Protein AF-A0A428Q239-F1 (afdb_monomer_lite)

Secondary structure (DSSP, 8-state):
-HHHHHHHHHTTT---S----S-SS--TT------------HHHHHHHSS----TT---SS-------------B--HHHHHHHHHHHHHHHHHHHHHHHHHHHHHS-S-HHHHHHHHHHHHHHHHHTTPPPPSBHHHHHHHHHHHT--------

pLDDT: mean 78.86, std 16.29, range [27.5, 96.56]

Organism: NCBI:txid1325734

Structure (mmCIF, N/CA/C/O backbone):
data_AF-A0A428Q239-F1
#
_entry.id   AF-A0A428Q239-F1
#
loop_
_atom_site.group_PDB
_atom_site.id
_atom_site.type_symbol
_atom_site.label_atom_id
_atom_site.label_alt_id
_atom_site.label_comp_id
_atom_site.label_asym_id
_atom_site.label_entity_id
_atom_site.label_seq_id
_atom_site.pdbx_PDB_ins_code
_atom_site.Cartn_x
_atom_site.Cartn_y
_atom_site.Cartn_z
_atom_site.occupancy
_atom_site.B_iso_or_equiv
_atom_site.auth_seq_id
_atom_site.auth_comp_id
_atom_site.auth_asym_id
_atom_site.auth_atom_id
_atom_site.pdbx_PDB_model_num
ATOM 1 N N . MET A 1 1 ? 5.353 12.253 -17.888 1.00 64.94 1 MET A N 1
ATOM 2 C CA . MET A 1 1 ? 6.675 11.749 -17.449 1.00 64.94 1 MET A CA 1
ATOM 3 C C . MET A 1 1 ? 7.243 10.718 -18.422 1.00 64.94 1 MET A C 1
ATOM 5 O O . MET A 1 1 ? 8.334 10.946 -18.932 1.00 64.94 1 MET A O 1
ATOM 9 N N . ALA A 1 2 ? 6.503 9.649 -18.747 1.00 71.81 2 ALA A N 1
ATOM 10 C CA . ALA A 1 2 ? 6.911 8.636 -19.732 1.00 71.81 2 ALA A CA 1
ATOM 11 C C . ALA A 1 2 ? 7.397 9.228 -21.075 1.00 71.81 2 ALA A C 1
ATOM 13 O O . ALA A 1 2 ? 8.415 8.796 -21.608 1.00 71.81 2 ALA A O 1
ATOM 14 N N . THR A 1 3 ? 6.756 10.304 -21.545 1.00 79.50 3 THR A N 1
ATOM 15 C CA . THR A 1 3 ? 7.131 11.061 -22.755 1.00 79.50 3 THR A CA 1
ATOM 16 C C . THR A 1 3 ? 8.552 11.637 -22.745 1.00 79.50 3 THR A C 1
ATOM 18 O O . THR A 1 3 ? 9.110 11.866 -23.810 1.00 79.50 3 THR A O 1
ATOM 21 N N . LYS A 1 4 ? 9.158 11.858 -21.569 1.00 86.69 4 LYS A N 1
ATOM 22 C CA . LYS A 1 4 ? 10.555 12.313 -21.428 1.00 86.69 4 LYS A CA 1
ATOM 23 C C . LYS A 1 4 ? 11.532 11.166 -21.151 1.00 86.69 4 LYS A C 1
ATOM 25 O O . LYS A 1 4 ? 12.706 11.277 -21.484 1.00 86.69 4 LYS A O 1
ATOM 30 N N . VAL A 1 5 ? 11.065 10.087 -20.519 1.00 87.94 5 VAL A N 1
ATOM 31 C CA . VAL A 1 5 ? 11.904 8.944 -20.118 1.00 87.94 5 VAL A CA 1
ATOM 32 C C . VAL A 1 5 ? 12.199 8.027 -21.304 1.00 87.94 5 VAL A C 1
ATOM 34 O O . VAL A 1 5 ? 13.346 7.635 -21.487 1.00 87.94 5 VAL A O 1
ATOM 37 N N . VAL A 1 6 ? 11.197 7.728 -22.137 1.00 88.75 6 VAL A N 1
ATOM 38 C CA . VAL A 1 6 ? 11.354 6.814 -23.282 1.00 88.75 6 VAL A CA 1
ATOM 39 C C . VAL A 1 6 ? 12.418 7.298 -24.281 1.00 88.75 6 VAL A C 1
ATOM 41 O O . VAL A 1 6 ? 13.292 6.497 -24.607 1.00 88.75 6 VAL A O 1
ATOM 44 N N . PRO A 1 7 ? 12.455 8.580 -24.707 1.00 89.81 7 PRO A N 1
ATOM 45 C CA . PRO A 1 7 ? 13.517 9.063 -25.594 1.00 89.81 7 PRO A CA 1
ATOM 46 C C . PRO A 1 7 ? 14.922 8.913 -24.993 1.00 89.81 7 PRO A C 1
ATOM 48 O O . PRO A 1 7 ? 15.831 8.430 -25.662 1.00 89.81 7 PRO A O 1
ATOM 51 N N . LYS A 1 8 ? 15.085 9.230 -23.700 1.00 91.81 8 LYS A N 1
ATOM 52 C CA . LYS A 1 8 ? 16.365 9.090 -22.984 1.00 91.81 8 LYS A CA 1
ATOM 53 C C . LYS A 1 8 ? 16.827 7.638 -22.843 1.00 91.81 8 LYS A C 1
ATOM 55 O O . LYS A 1 8 ? 18.027 7.382 -22.777 1.00 91.81 8 LYS A O 1
ATOM 60 N N . LEU A 1 9 ? 15.897 6.686 -22.755 1.00 90.62 9 LEU A N 1
ATOM 61 C CA . LEU A 1 9 ? 16.226 5.259 -22.803 1.00 90.62 9 LEU A CA 1
ATOM 62 C C . LEU A 1 9 ? 16.661 4.848 -24.217 1.00 90.62 9 LEU A C 1
ATOM 64 O O . LEU A 1 9 ? 17.646 4.123 -24.352 1.00 90.62 9 LEU A O 1
ATOM 68 N N . GLY A 1 10 ? 16.001 5.377 -25.251 1.00 89.88 10 GLY A N 1
ATOM 69 C CA . GLY A 1 10 ? 16.357 5.147 -26.654 1.00 89.88 10 GLY A CA 1
ATOM 70 C C . GLY A 1 10 ? 17.773 5.618 -26.999 1.00 89.88 10 GLY A C 1
ATOM 71 O O . GLY A 1 10 ? 18.522 4.880 -27.632 1.00 89.88 10 GLY A O 1
ATOM 72 N N . GLU A 1 11 ? 18.193 6.781 -26.489 1.00 94.00 11 GLU A N 1
ATOM 73 C CA . GLU A 1 11 ? 19.583 7.273 -26.592 1.00 94.00 11 GLU A CA 1
ATOM 74 C C . GLU A 1 11 ? 20.610 6.295 -25.993 1.00 94.00 11 GLU A C 1
ATOM 76 O O . GLU A 1 11 ? 21.763 6.255 -26.416 1.00 94.00 11 GLU A O 1
ATOM 81 N N . ARG A 1 12 ? 20.193 5.473 -25.023 1.00 92.44 12 ARG A N 1
ATOM 82 C CA . ARG A 1 12 ? 21.015 4.431 -24.388 1.00 92.44 12 ARG A CA 1
ATOM 83 C C . ARG A 1 12 ? 20.851 3.055 -25.043 1.00 92.44 12 ARG A C 1
ATOM 85 O O . ARG A 1 12 ? 21.317 2.062 -24.491 1.00 92.44 12 ARG A O 1
ATOM 92 N N . GLY A 1 13 ? 20.169 2.976 -26.186 1.00 91.19 13 GLY A N 1
ATOM 93 C CA . GLY A 1 13 ? 19.902 1.729 -26.906 1.00 91.19 13 GLY A CA 1
ATOM 94 C C . GLY A 1 13 ? 18.805 0.858 -26.286 1.00 91.19 13 GLY A C 1
ATOM 95 O O . GLY A 1 13 ? 18.656 -0.301 -26.669 1.00 91.19 13 GLY A O 1
ATOM 96 N N . ILE A 1 14 ? 18.030 1.387 -25.335 1.00 89.38 14 ILE A N 1
ATOM 97 C CA . ILE A 1 14 ? 16.928 0.672 -24.686 1.00 89.38 14 ILE A CA 1
ATOM 98 C C . ILE A 1 14 ? 15.616 1.177 -25.280 1.00 89.38 14 ILE A C 1
ATOM 100 O O . ILE A 1 14 ? 15.185 2.288 -24.989 1.00 89.38 14 ILE A O 1
ATOM 104 N N . ASN A 1 15 ? 14.958 0.337 -26.078 1.00 87.44 15 ASN A N 1
ATOM 105 C CA . ASN A 1 15 ? 13.666 0.641 -26.694 1.00 87.44 15 ASN A CA 1
ATOM 106 C C . ASN A 1 15 ? 12.571 -0.226 -26.050 1.00 87.44 15 ASN A C 1
ATOM 108 O O . ASN A 1 15 ? 12.441 -1.400 -26.412 1.00 87.44 15 ASN A O 1
ATOM 112 N N . PRO A 1 16 ? 11.803 0.298 -25.074 1.00 89.12 16 PRO A N 1
ATOM 113 C CA . PRO A 1 16 ? 10.773 -0.477 -24.392 1.00 89.12 16 PRO A CA 1
ATOM 114 C C . PRO A 1 16 ? 9.677 -0.936 -25.361 1.00 89.12 16 PRO A C 1
ATOM 116 O O . PRO A 1 16 ? 9.131 -0.133 -26.113 1.00 89.12 16 PRO A O 1
ATOM 119 N N . ARG A 1 17 ? 9.315 -2.223 -25.305 1.00 88.00 17 ARG A N 1
ATOM 120 C CA . ARG A 1 17 ? 8.170 -2.785 -26.051 1.00 88.00 17 ARG A CA 1
ATOM 121 C C . ARG A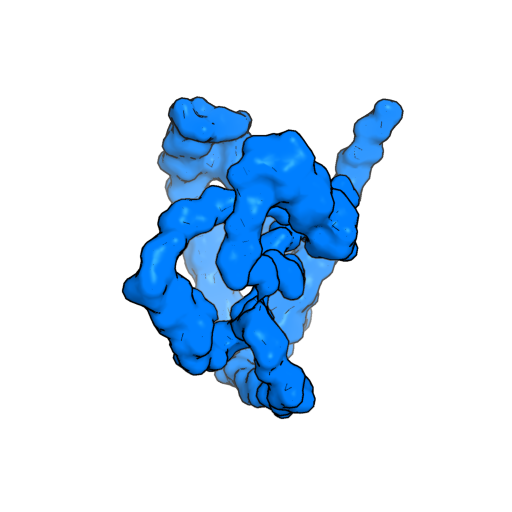 1 17 ? 6.819 -2.359 -25.470 1.00 88.00 17 ARG A C 1
ATOM 123 O O . ARG A 1 17 ? 5.856 -2.212 -26.214 1.00 88.00 17 ARG A O 1
ATOM 130 N N . ARG A 1 18 ? 6.748 -2.175 -24.149 1.00 87.19 18 ARG A N 1
ATOM 131 C CA . ARG A 1 18 ? 5.544 -1.791 -23.400 1.00 87.19 18 ARG A CA 1
ATOM 132 C C . ARG A 1 18 ? 5.938 -0.773 -22.334 1.00 87.19 18 ARG A C 1
ATOM 134 O O . ARG A 1 18 ? 7.020 -0.880 -21.757 1.00 87.19 18 ARG A O 1
ATOM 141 N N . VAL A 1 19 ? 5.085 0.219 -22.093 1.00 89.06 19 VAL A N 1
ATOM 142 C CA . VAL A 1 19 ? 5.324 1.275 -21.101 1.00 89.06 19 VAL A CA 1
ATOM 143 C C . VAL A 1 19 ? 4.117 1.360 -20.182 1.00 89.06 19 VAL A C 1
ATOM 145 O O . VAL A 1 19 ? 3.021 1.685 -20.630 1.00 89.06 19 VAL A O 1
ATOM 148 N N . TYR A 1 20 ? 4.348 1.099 -18.900 1.00 87.31 20 TYR A N 1
ATOM 149 C CA . TYR A 1 20 ? 3.370 1.261 -17.831 1.00 87.31 20 TYR A CA 1
ATOM 150 C C . TYR A 1 20 ? 3.684 2.566 -17.100 1.00 87.31 20 TYR A C 1
ATOM 152 O O . TYR A 1 20 ? 4.830 2.810 -16.720 1.00 87.31 20 TYR A O 1
ATOM 160 N N . SER A 1 21 ? 2.687 3.433 -16.937 1.00 87.00 21 SER A N 1
ATOM 161 C CA . SER A 1 21 ? 2.840 4.703 -16.226 1.00 87.00 21 SER A CA 1
ATOM 162 C C . SER A 1 21 ? 1.605 4.948 -15.376 1.00 87.00 21 SER A C 1
ATOM 164 O O . SER A 1 21 ? 0.493 5.008 -15.892 1.00 87.00 21 SER A O 1
ATOM 166 N N . GLY A 1 22 ? 1.818 5.131 -14.082 1.00 86.12 22 GLY A N 1
ATOM 167 C CA . GLY A 1 22 ? 0.753 5.293 -13.109 1.00 86.12 22 GLY A CA 1
ATOM 168 C C . GLY A 1 22 ? 1.317 5.348 -11.698 1.00 86.12 22 GLY A C 1
ATOM 169 O O . GLY A 1 22 ? 2.528 5.250 -11.489 1.00 86.12 22 GLY A O 1
ATOM 170 N N . THR A 1 23 ? 0.420 5.505 -10.737 1.00 85.56 23 THR A N 1
ATOM 171 C CA . THR A 1 23 ? 0.742 5.581 -9.313 1.00 85.56 23 THR A CA 1
ATOM 172 C C . THR A 1 23 ? 0.748 4.173 -8.716 1.00 85.56 23 THR A C 1
ATOM 174 O O . THR A 1 23 ? -0.161 3.796 -7.986 1.00 85.56 23 THR A O 1
ATOM 177 N N . PHE A 1 24 ? 1.747 3.365 -9.084 1.00 85.38 24 PHE A N 1
ATOM 178 C CA . PHE A 1 24 ? 1.828 1.957 -8.663 1.00 85.38 24 PHE A CA 1
ATOM 179 C C . PHE A 1 24 ? 2.374 1.782 -7.240 1.00 85.38 24 PHE A C 1
ATOM 181 O O . PHE A 1 24 ? 1.947 0.890 -6.518 1.00 85.38 24 PHE A O 1
ATOM 188 N N . MET A 1 25 ? 3.321 2.634 -6.840 1.00 83.44 25 MET A N 1
ATOM 189 C CA . MET A 1 25 ? 3.883 2.689 -5.490 1.00 83.44 25 MET A CA 1
ATOM 190 C C . MET A 1 25 ? 4.163 4.149 -5.137 1.00 83.44 25 MET A C 1
ATOM 192 O O . MET A 1 25 ? 4.820 4.851 -5.909 1.00 83.44 25 MET A O 1
ATOM 196 N N . THR A 1 26 ? 3.671 4.606 -3.987 1.00 80.88 26 THR A N 1
ATOM 197 C CA . THR A 1 26 ? 3.878 5.971 -3.482 1.00 80.88 26 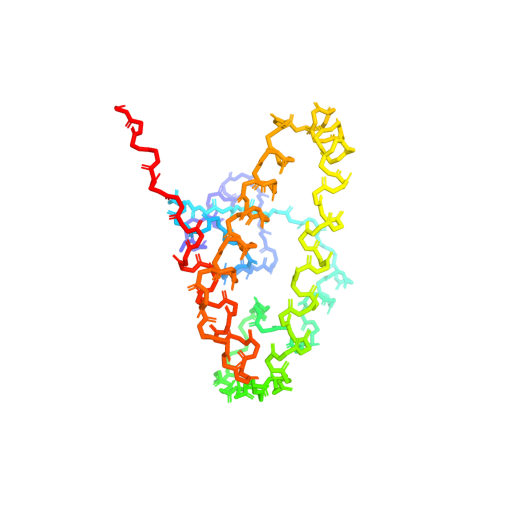THR A CA 1
ATOM 198 C C . THR A 1 26 ? 4.720 5.955 -2.215 1.00 80.88 26 THR A C 1
ATOM 200 O O . THR A 1 26 ? 4.759 4.964 -1.492 1.00 80.88 26 THR A O 1
ATOM 203 N N . SER A 1 27 ? 5.391 7.073 -1.941 1.00 74.38 27 SER A N 1
ATOM 204 C CA . SER A 1 27 ? 6.096 7.315 -0.679 1.00 74.38 27 SER A CA 1
ATOM 205 C C . SER A 1 27 ? 5.437 8.481 0.053 1.00 74.38 27 SER A C 1
ATOM 207 O O . SER A 1 27 ? 6.090 9.484 0.340 1.00 74.38 27 SER A O 1
ATOM 209 N N . LEU A 1 28 ? 4.127 8.356 0.292 1.00 72.75 28 LEU A N 1
ATOM 210 C CA . LEU A 1 28 ? 3.279 9.400 0.872 1.00 72.75 28 LEU A CA 1
ATOM 211 C C . LEU A 1 28 ? 3.420 10.729 0.094 1.00 72.75 28 LEU A C 1
ATOM 213 O O . LEU A 1 28 ? 2.961 10.792 -1.046 1.00 72.75 28 LEU A O 1
ATOM 217 N N . ASP A 1 29 ? 4.128 11.716 0.653 1.00 67.56 29 ASP A N 1
ATOM 218 C CA . ASP A 1 29 ? 4.336 13.057 0.082 1.00 67.56 29 ASP A CA 1
ATOM 219 C C . ASP A 1 29 ? 5.736 13.279 -0.526 1.00 67.56 29 ASP A C 1
ATOM 221 O O . ASP A 1 29 ? 6.102 14.402 -0.877 1.00 67.56 29 ASP A O 1
ATOM 225 N N . GLY A 1 30 ? 6.558 12.231 -0.651 1.00 67.19 30 GLY A N 1
ATOM 226 C CA . GLY A 1 30 ? 7.913 12.345 -1.195 1.00 67.19 30 GLY A CA 1
ATOM 227 C C . GLY A 1 30 ? 7.916 12.860 -2.647 1.00 67.19 30 GLY A C 1
ATOM 228 O O . GLY A 1 30 ? 7.389 12.171 -3.526 1.00 67.19 30 GLY A O 1
ATOM 229 N N . PRO A 1 31 ? 8.529 14.024 -2.955 1.00 74.44 31 PRO A N 1
ATOM 230 C CA . PRO A 1 31 ? 8.573 14.539 -4.317 1.00 74.44 31 PRO A CA 1
ATOM 231 C C . PRO A 1 31 ? 9.529 13.685 -5.153 1.00 74.44 31 PRO A C 1
ATOM 233 O O . PRO A 1 31 ? 10.750 13.793 -5.051 1.00 74.44 31 PRO A O 1
ATOM 236 N N . GLY A 1 32 ? 8.982 12.815 -5.996 1.00 84.06 32 GLY A N 1
ATOM 237 C CA . GLY A 1 32 ? 9.804 11.938 -6.814 1.00 84.06 32 GLY A CA 1
ATOM 238 C C . GLY A 1 32 ? 9.008 11.012 -7.714 1.00 84.06 32 GLY A C 1
ATOM 239 O O . GLY A 1 32 ? 7.781 11.026 -7.763 1.00 84.06 32 GLY A O 1
ATOM 240 N N . PHE A 1 33 ? 9.749 10.205 -8.459 1.00 88.19 33 PHE A N 1
ATOM 241 C CA . PHE A 1 33 ? 9.217 9.110 -9.251 1.00 88.19 33 PHE A CA 1
ATOM 242 C C . PHE A 1 33 ? 10.262 8.000 -9.328 1.00 88.19 33 PHE A C 1
ATOM 244 O O . PHE A 1 33 ? 11.463 8.261 -9.244 1.00 88.19 33 PHE A O 1
ATOM 251 N N . SER A 1 34 ? 9.816 6.770 -9.554 1.00 88.88 34 SER A N 1
ATOM 252 C CA . SER A 1 34 ? 10.688 5.636 -9.851 1.00 88.88 34 SER A CA 1
ATOM 253 C C . SER A 1 34 ? 10.581 5.245 -11.328 1.00 88.88 34 SER A C 1
ATOM 255 O O . SER A 1 34 ? 9.564 5.471 -11.988 1.00 88.88 34 SER A O 1
ATOM 257 N N . ILE A 1 35 ? 11.667 4.694 -11.875 1.00 90.50 35 ILE A N 1
ATOM 258 C CA . ILE A 1 35 ? 11.688 4.071 -13.202 1.00 90.50 35 ILE A CA 1
ATOM 259 C C . ILE A 1 35 ? 12.173 2.641 -13.011 1.00 90.50 35 ILE A C 1
ATOM 261 O O . ILE A 1 35 ? 13.315 2.425 -12.609 1.00 90.50 35 ILE A O 1
ATOM 265 N N . THR A 1 36 ? 11.329 1.677 -13.362 1.00 90.31 36 THR A N 1
ATOM 266 C CA . THR A 1 36 ? 11.673 0.253 -13.341 1.00 90.31 36 THR A CA 1
ATOM 267 C C . THR A 1 36 ? 11.775 -0.253 -14.774 1.00 90.31 36 THR A C 1
ATOM 269 O O . THR A 1 36 ? 10.856 -0.066 -15.569 1.00 90.31 36 THR A O 1
ATOM 272 N N . CYS A 1 37 ? 12.896 -0.888 -15.11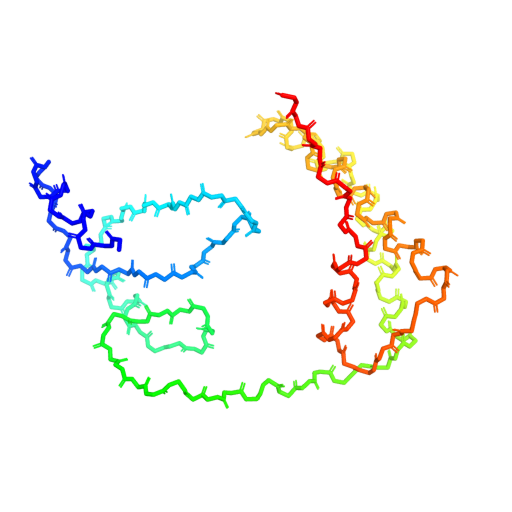6 1.00 91.00 37 CYS A N 1
ATOM 273 C CA . CYS A 1 37 ? 13.091 -1.535 -16.412 1.00 91.00 37 CYS A CA 1
ATOM 274 C C . CYS A 1 37 ? 13.065 -3.053 -16.225 1.00 91.00 37 CYS A C 1
ATOM 276 O O . CYS A 1 37 ? 13.919 -3.602 -15.533 1.00 91.00 37 CYS A O 1
ATOM 278 N N . LEU A 1 38 ? 12.110 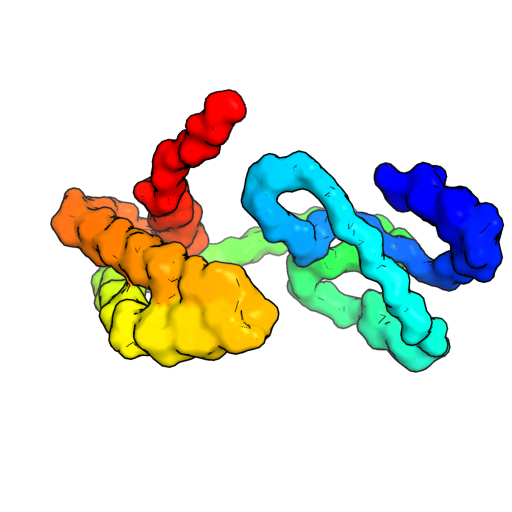-3.724 -16.867 1.00 92.62 38 LEU A N 1
ATOM 279 C CA . LEU A 1 38 ? 11.980 -5.179 -16.856 1.00 92.62 38 LEU A CA 1
ATOM 280 C C . LEU A 1 38 ? 12.352 -5.740 -18.231 1.00 92.62 38 LEU A C 1
ATOM 282 O O . LEU A 1 38 ? 11.848 -5.281 -19.257 1.00 92.62 38 LEU A O 1
ATOM 286 N N . ARG A 1 39 ? 13.215 -6.758 -18.254 1.00 92.81 39 ARG A N 1
ATOM 287 C CA . ARG A 1 39 ? 13.416 -7.580 -19.450 1.00 92.81 39 ARG A CA 1
ATOM 288 C C . ARG A 1 39 ? 12.245 -8.553 -19.540 1.00 92.81 39 ARG A C 1
ATOM 290 O O . ARG A 1 39 ? 12.173 -9.479 -18.744 1.00 92.81 39 ARG A O 1
ATOM 297 N N . ALA A 1 40 ? 11.346 -8.312 -20.483 1.00 88.81 40 ALA A N 1
ATOM 298 C CA . ALA A 1 40 ? 10.163 -9.132 -20.704 1.00 88.81 40 ALA A CA 1
ATOM 299 C C . ALA A 1 40 ? 10.232 -9.813 -22.074 1.00 88.81 40 ALA A C 1
ATOM 301 O O . ALA A 1 40 ? 10.618 -9.186 -23.065 1.00 88.81 40 ALA A O 1
ATOM 302 N N . ASP A 1 41 ? 9.849 -11.082 -22.121 1.00 92.56 41 ASP A N 1
ATOM 303 C CA . ASP A 1 41 ? 9.528 -11.802 -23.349 1.00 92.56 41 ASP A CA 1
ATOM 304 C C . ASP A 1 41 ? 8.011 -11.758 -23.613 1.00 92.56 41 ASP A C 1
ATOM 306 O O . ASP A 1 41 ? 7.260 -11.052 -22.936 1.00 92.56 41 ASP A O 1
ATOM 310 N N . ALA A 1 42 ? 7.553 -12.469 -24.644 1.00 90.62 42 ALA A N 1
ATOM 311 C CA . ALA A 1 42 ? 6.139 -12.494 -25.009 1.00 90.62 42 ALA A CA 1
ATOM 312 C C . ALA A 1 42 ? 5.250 -13.110 -23.914 1.00 90.62 42 ALA A C 1
ATOM 314 O O . ALA A 1 42 ? 4.111 -12.679 -23.750 1.00 90.62 42 ALA A O 1
ATOM 315 N N . GLU A 1 43 ? 5.771 -14.078 -23.158 1.00 94.06 43 GLU A N 1
ATOM 316 C CA . GLU A 1 43 ? 5.040 -14.736 -22.077 1.00 94.06 43 GLU A CA 1
ATOM 317 C C . GLU A 1 43 ? 4.840 -13.771 -20.903 1.00 94.06 43 GLU A C 1
ATOM 319 O O . GLU A 1 43 ? 3.705 -13.533 -20.489 1.00 94.06 43 GLU A O 1
ATOM 324 N N . ILE A 1 44 ? 5.905 -13.102 -20.450 1.00 93.19 44 ILE A N 1
ATOM 325 C CA . ILE A 1 44 ? 5.824 -12.081 -19.395 1.00 93.19 44 ILE A CA 1
ATOM 326 C C . ILE A 1 44 ? 4.884 -10.945 -19.807 1.00 93.19 44 ILE A C 1
ATOM 328 O O . ILE A 1 44 ? 4.073 -10.493 -19.000 1.00 93.19 44 ILE A O 1
ATOM 332 N N . LEU A 1 45 ? 4.959 -10.485 -21.061 1.00 89.81 45 LEU A N 1
ATOM 333 C CA . LEU A 1 45 ? 4.044 -9.457 -21.561 1.00 89.81 45 LEU A CA 1
ATOM 334 C C . LEU A 1 45 ? 2.585 -9.924 -21.511 1.00 89.81 45 LEU A C 1
ATOM 336 O O . LEU A 1 45 ? 1.733 -9.151 -21.085 1.00 89.81 45 LEU A O 1
ATOM 340 N N . SER A 1 46 ? 2.309 -11.184 -21.861 1.00 89.94 46 SER A N 1
ATOM 341 C CA . SER A 1 46 ? 0.950 -11.733 -21.798 1.00 89.94 46 SER A CA 1
ATOM 342 C C . SER A 1 46 ? 0.377 -11.737 -20.379 1.00 89.94 46 SER A C 1
ATOM 344 O O . SER A 1 46 ? -0.800 -11.436 -20.201 1.00 89.94 46 SER A O 1
ATOM 346 N N . PHE A 1 47 ? 1.208 -11.995 -19.364 1.00 91.25 47 PHE A N 1
ATOM 347 C CA . PHE A 1 47 ? 0.783 -11.924 -17.967 1.00 91.25 47 PHE A CA 1
ATOM 348 C C . PHE A 1 47 ? 0.560 -10.488 -17.492 1.00 91.25 47 PHE A C 1
ATOM 350 O O . PHE A 1 47 ? -0.371 -10.239 -16.732 1.00 91.25 47 PHE A O 1
ATOM 357 N N . LEU A 1 48 ? 1.382 -9.538 -17.941 1.00 89.81 48 LEU A N 1
ATOM 358 C CA . LEU A 1 48 ? 1.229 -8.128 -17.567 1.00 89.81 48 LEU A CA 1
ATOM 359 C C . LEU A 1 48 ? -0.005 -7.472 -18.214 1.00 89.81 48 LEU A C 1
ATOM 361 O O . LEU A 1 48 ? -0.624 -6.600 -17.602 1.00 89.81 48 LEU A O 1
ATOM 365 N N . ASP A 1 49 ? -0.356 -7.897 -19.430 1.00 86.38 49 ASP A N 1
ATOM 366 C CA . ASP A 1 49 ? -1.521 -7.417 -20.182 1.00 86.38 49 ASP A CA 1
ATOM 367 C C . ASP A 1 49 ? -2.824 -8.176 -19.824 1.00 86.38 49 ASP A C 1
ATOM 369 O O . ASP A 1 49 ? -3.901 -7.806 -20.299 1.00 86.38 49 ASP A O 1
ATOM 373 N N . ALA A 1 50 ? -2.759 -9.227 -18.996 1.00 87.25 50 ALA A N 1
ATOM 374 C CA . ALA A 1 50 ? -3.928 -10.015 -18.611 1.00 87.25 50 ALA A CA 1
ATOM 375 C C . ALA A 1 50 ? -4.947 -9.182 -17.798 1.00 87.25 50 ALA A C 1
ATOM 377 O O . ALA A 1 50 ? -4.551 -8.366 -16.958 1.00 87.25 50 ALA A O 1
ATOM 378 N N . PRO A 1 51 ? -6.267 -9.393 -17.989 1.00 84.38 51 PRO A N 1
ATOM 379 C CA . PRO A 1 51 ? -7.290 -8.723 -17.193 1.00 84.38 51 PRO A CA 1
ATOM 380 C C . PRO A 1 51 ? -7.107 -8.972 -15.694 1.00 84.38 51 PRO A C 1
ATOM 382 O O . PRO A 1 51 ? -6.871 -10.099 -15.259 1.00 84.38 51 PRO A O 1
ATOM 385 N N . THR A 1 52 ? -7.267 -7.922 -14.894 1.00 82.88 52 THR A N 1
ATOM 386 C CA . THR A 1 52 ? -7.153 -7.996 -13.437 1.00 82.88 52 THR A CA 1
ATOM 387 C C . THR A 1 52 ? -8.170 -7.086 -12.765 1.00 82.88 52 THR A C 1
ATOM 389 O O . THR A 1 52 ? -8.570 -6.059 -13.307 1.00 82.88 52 THR A O 1
ATOM 392 N N . SER A 1 53 ? -8.590 -7.463 -11.561 1.00 80.75 53 SER A N 1
ATOM 393 C CA . SER A 1 53 ? -9.427 -6.640 -10.687 1.00 80.75 53 SER A CA 1
ATOM 394 C C . SER A 1 53 ? -8.610 -5.740 -9.752 1.00 80.75 53 SER A C 1
ATOM 396 O O . SER A 1 53 ? -9.188 -5.094 -8.878 1.00 80.75 53 SER A O 1
ATOM 398 N N . ALA A 1 54 ? -7.280 -5.721 -9.882 1.00 80.38 54 ALA A N 1
ATOM 399 C CA . ALA A 1 54 ? -6.406 -4.895 -9.060 1.00 80.38 54 ALA A CA 1
ATOM 400 C C . ALA A 1 54 ? -6.599 -3.402 -9.382 1.00 80.38 54 ALA A C 1
ATOM 402 O O . ALA A 1 54 ? -6.200 -2.932 -10.443 1.00 80.38 54 ALA A O 1
ATOM 403 N N . LEU A 1 55 ? -7.167 -2.648 -8.434 1.00 77.06 55 LEU A N 1
ATOM 404 C CA . LEU A 1 55 ? -7.549 -1.236 -8.604 1.00 77.06 55 LEU A CA 1
ATOM 405 C C . LEU A 1 55 ? -6.390 -0.316 -9.029 1.00 77.06 55 LEU A C 1
ATOM 407 O O . LEU A 1 55 ? -6.602 0.656 -9.744 1.00 77.06 55 LEU A O 1
ATOM 411 N N . GLY A 1 56 ? -5.165 -0.617 -8.588 1.00 80.62 56 GLY A N 1
ATOM 412 C CA . GLY A 1 56 ? -3.966 0.164 -8.910 1.00 80.62 56 GLY A CA 1
ATOM 413 C C . GLY A 1 56 ? -3.254 -0.253 -10.201 1.00 80.62 56 GLY A C 1
ATOM 414 O O . GLY A 1 56 ? -2.238 0.349 -10.545 1.00 80.62 56 GLY A O 1
ATOM 415 N N . TRP A 1 57 ? -3.732 -1.286 -10.905 1.00 85.56 57 TRP A N 1
ATOM 416 C CA . TRP A 1 57 ? -3.080 -1.794 -12.111 1.00 85.56 57 TRP A CA 1
ATOM 417 C C . TRP A 1 57 ? -3.642 -1.127 -13.366 1.00 85.56 57 TRP A C 1
ATOM 419 O O . TRP A 1 57 ? -4.686 -1.511 -13.888 1.00 85.56 57 TRP A O 1
ATOM 429 N N . THR A 1 58 ? -2.935 -0.122 -13.880 1.00 74.62 58 THR A N 1
ATOM 430 C CA . THR A 1 58 ? -3.284 0.508 -15.154 1.00 74.62 58 THR A CA 1
ATOM 431 C C . THR A 1 58 ? -2.698 -0.292 -16.321 1.00 74.62 58 THR A C 1
ATOM 433 O O . THR A 1 58 ? -1.505 -0.209 -16.623 1.00 74.62 58 THR A O 1
ATOM 436 N N . SER A 1 59 ? -3.545 -1.081 -16.990 1.00 64.81 59 SER A N 1
ATOM 437 C CA . SER A 1 59 ? -3.174 -1.775 -18.231 1.00 64.81 59 SER A CA 1
ATOM 438 C C . SER A 1 59 ? -2.795 -0.763 -19.330 1.00 64.81 59 SER A C 1
ATOM 440 O O . SER A 1 59 ? -3.340 0.351 -19.362 1.00 64.81 59 SER A O 1
ATOM 442 N N . PRO A 1 60 ? -1.864 -1.076 -20.249 1.00 58.84 60 PRO A N 1
ATOM 443 C CA . PRO A 1 60 ? -1.413 -0.110 -21.234 1.00 58.84 60 PRO A CA 1
ATOM 444 C C . PRO A 1 60 ? -2.444 0.018 -22.361 1.00 58.84 60 PRO A C 1
ATOM 446 O O . PRO A 1 60 ? -2.558 -0.828 -23.249 1.00 58.84 60 PRO A O 1
ATOM 449 N N . SER A 1 61 ? -3.168 1.136 -22.301 1.00 50.03 61 SER A N 1
ATOM 450 C CA . SER A 1 61 ? -4.082 1.671 -23.312 1.00 50.03 61 SER A CA 1
ATOM 451 C C . SER A 1 61 ? -5.135 0.692 -23.847 1.00 50.03 61 SER A C 1
ATOM 453 O O . SER A 1 61 ? -5.196 0.444 -25.048 1.00 50.03 61 SER A O 1
ATOM 455 N N . THR A 1 62 ? -6.040 0.256 -22.977 1.00 37.94 62 THR A N 1
ATOM 456 C CA . THR A 1 62 ? -7.477 0.298 -23.277 1.00 37.94 62 THR A CA 1
ATOM 457 C C . THR A 1 62 ? -8.098 1.233 -22.246 1.00 37.94 62 THR A C 1
ATOM 459 O O . THR A 1 62 ? -8.093 0.961 -21.050 1.00 37.94 62 THR A O 1
ATOM 462 N N . ARG A 1 63 ? -8.525 2.422 -22.692 1.00 40.59 63 ARG A N 1
ATOM 463 C CA . ARG A 1 63 ? -9.435 3.257 -21.903 1.00 40.59 63 ARG A CA 1
ATOM 464 C C . ARG A 1 63 ? -10.781 2.550 -21.940 1.00 40.59 63 ARG A C 1
ATOM 466 O O . ARG A 1 63 ? -11.595 2.852 -22.804 1.00 40.59 63 ARG A O 1
ATOM 473 N N . ASP A 1 64 ? -10.976 1.619 -21.027 1.00 42.50 64 ASP A N 1
ATOM 474 C CA . ASP A 1 64 ? -12.306 1.467 -20.474 1.00 42.50 64 ASP A CA 1
ATOM 475 C C . ASP A 1 64 ? -12.463 2.608 -19.465 1.00 42.50 64 ASP A C 1
ATOM 477 O O . ASP A 1 64 ? -11.548 2.900 -18.684 1.00 42.50 64 ASP A O 1
ATOM 481 N N . GLU A 1 65 ? -13.561 3.353 -19.597 1.00 44.19 65 GLU A N 1
ATOM 482 C CA . GLU A 1 65 ? -13.991 4.360 -18.624 1.00 44.19 65 GLU A CA 1
ATOM 483 C C . GLU A 1 65 ? -13.802 3.788 -17.211 1.00 44.19 65 GLU A C 1
ATOM 485 O O . GLU A 1 65 ? -14.088 2.605 -17.009 1.00 44.19 65 GLU A O 1
ATOM 490 N N . PRO A 1 66 ? -13.301 4.567 -16.235 1.00 46.66 66 PRO A N 1
ATOM 491 C CA . PRO A 1 66 ? -13.147 4.063 -14.883 1.00 46.66 66 PRO A CA 1
ATOM 492 C C . PRO A 1 66 ? -14.532 3.670 -14.371 1.00 46.66 66 PRO A C 1
ATOM 494 O O . PRO A 1 66 ? -15.326 4.528 -13.984 1.00 46.66 66 PRO A O 1
ATOM 497 N N . GLU A 1 67 ? -14.832 2.370 -14.379 1.00 45.66 67 GLU A N 1
ATOM 498 C CA . GLU A 1 67 ? -15.951 1.843 -13.621 1.00 45.66 67 GLU A CA 1
ATOM 499 C C . GLU A 1 67 ? -15.697 2.261 -12.181 1.00 45.66 67 GLU A C 1
ATOM 501 O O . GLU A 1 67 ? -14.740 1.828 -11.531 1.00 45.66 67 GLU A O 1
ATOM 506 N N . THR A 1 68 ? -16.538 3.167 -11.696 1.00 41.22 68 THR A N 1
ATOM 507 C CA . THR A 1 68 ? -16.590 3.545 -10.295 1.00 41.22 68 THR A CA 1
ATOM 508 C C . THR A 1 68 ? -17.084 2.315 -9.553 1.00 41.22 68 THR A C 1
ATOM 510 O O . THR A 1 68 ? -18.277 2.123 -9.337 1.00 41.22 68 THR A O 1
ATOM 513 N N . ARG A 1 69 ? -16.158 1.422 -9.204 1.00 49.00 69 ARG A N 1
ATOM 514 C CA . ARG A 1 69 ? -16.443 0.364 -8.250 1.00 49.00 69 ARG A CA 1
ATOM 515 C C . ARG A 1 69 ? -16.597 1.047 -6.910 1.00 49.00 69 ARG A C 1
ATOM 517 O O . ARG A 1 69 ? -15.617 1.451 -6.288 1.00 49.00 69 ARG A O 1
ATOM 524 N N . ILE A 1 70 ? -17.851 1.207 -6.510 1.00 48.00 70 ILE A N 1
ATOM 525 C CA . ILE A 1 70 ? -18.194 1.423 -5.117 1.00 48.00 70 ILE A CA 1
ATOM 526 C C . ILE A 1 70 ? -17.623 0.202 -4.401 1.00 48.00 70 ILE A C 1
ATOM 528 O O . ILE A 1 70 ? -18.079 -0.922 -4.605 1.00 48.00 70 ILE A O 1
ATOM 532 N N . ILE A 1 71 ? -16.527 0.403 -3.672 1.00 53.50 71 ILE A N 1
ATOM 533 C CA . ILE A 1 71 ? -16.071 -0.594 -2.717 1.00 53.50 71 ILE A CA 1
ATOM 534 C C . ILE A 1 71 ? -17.184 -0.612 -1.682 1.00 53.50 71 ILE A C 1
ATOM 536 O O . ILE A 1 71 ? -17.362 0.382 -0.978 1.00 53.50 71 ILE A O 1
ATOM 540 N N . ASP A 1 72 ? -17.967 -1.689 -1.643 1.00 51.97 72 ASP A N 1
ATOM 541 C CA . ASP A 1 72 ? -18.891 -1.896 -0.538 1.00 51.97 72 ASP A CA 1
ATOM 542 C C . ASP A 1 72 ? -18.065 -1.785 0.739 1.00 51.97 72 ASP A C 1
ATOM 544 O O . ASP A 1 72 ? -17.108 -2.542 0.947 1.00 51.97 72 ASP A O 1
ATOM 548 N N . CYS A 1 73 ? -18.373 -0.769 1.547 1.00 57.66 73 CYS A N 1
ATOM 549 C CA . CYS A 1 73 ? -17.713 -0.579 2.822 1.00 57.66 73 CYS A CA 1
ATOM 550 C C . CYS A 1 73 ? -17.854 -1.888 3.588 1.00 57.66 73 CYS A C 1
ATOM 552 O O . CYS A 1 73 ? -18.966 -2.354 3.839 1.00 57.66 73 CYS A O 1
ATOM 554 N N . VAL A 1 74 ? -16.720 -2.498 3.933 1.00 70.00 74 VAL A N 1
ATOM 555 C CA . VAL A 1 74 ? -16.727 -3.653 4.822 1.00 70.00 74 VAL A CA 1
ATOM 556 C C . VAL A 1 74 ? -17.248 -3.139 6.154 1.00 70.00 74 VAL A C 1
ATOM 558 O O . VAL A 1 74 ? -16.531 -2.445 6.879 1.00 70.00 74 VAL A O 1
ATOM 561 N N . LEU A 1 75 ? -18.520 -3.434 6.418 1.00 74.75 75 LEU A N 1
ATOM 562 C CA . LEU A 1 75 ? -19.161 -3.128 7.681 1.00 74.75 75 LEU A CA 1
ATOM 563 C C . LEU A 1 75 ? -18.560 -4.052 8.731 1.00 74.75 75 LEU A C 1
ATOM 565 O O . LEU A 1 75 ? -18.602 -5.278 8.604 1.00 74.75 75 LEU A O 1
ATOM 569 N N . VAL A 1 76 ? -17.973 -3.458 9.759 1.00 78.62 76 VAL A N 1
ATOM 570 C CA . VAL A 1 76 ? -17.373 -4.180 10.873 1.00 78.62 76 VAL A CA 1
ATOM 571 C C . VAL A 1 76 ? -17.974 -3.651 12.160 1.00 78.62 76 VAL A C 1
ATOM 573 O O . VAL A 1 76 ? -18.098 -2.445 12.350 1.00 78.62 76 VAL A O 1
ATOM 576 N N . ASP A 1 77 ? -18.318 -4.564 13.066 1.00 83.69 77 ASP A N 1
ATOM 577 C CA . ASP A 1 77 ? -18.703 -4.193 14.422 1.00 83.69 77 ASP A CA 1
ATOM 578 C C . ASP A 1 77 ? -17.556 -3.390 15.079 1.00 83.69 77 ASP A C 1
ATOM 580 O O . ASP A 1 77 ? -16.436 -3.913 15.200 1.00 83.69 77 ASP A O 1
ATOM 584 N N . PRO A 1 78 ? -17.798 -2.143 15.527 1.00 82.69 78 PRO A N 1
ATOM 585 C CA . PRO A 1 78 ? -16.749 -1.289 16.082 1.00 82.69 78 PRO A CA 1
ATOM 586 C C . PRO A 1 78 ? -16.012 -1.906 17.277 1.00 82.69 78 PRO A C 1
ATOM 588 O O . PRO A 1 78 ? -14.822 -1.652 17.477 1.00 82.69 78 PRO A O 1
ATOM 591 N N . SER A 1 79 ? -16.684 -2.742 18.074 1.00 85.19 79 SER A N 1
ATOM 592 C CA . SER A 1 79 ? -16.080 -3.417 19.225 1.00 85.19 79 SER A CA 1
ATOM 593 C C . SER A 1 79 ? -15.145 -4.551 18.800 1.00 85.19 79 SER A C 1
ATOM 595 O O . SER A 1 79 ? -14.076 -4.724 19.394 1.00 85.19 79 SER A O 1
ATOM 597 N N . VAL A 1 80 ? -15.510 -5.291 17.748 1.00 87.56 80 VAL A N 1
ATOM 598 C CA . VAL A 1 80 ? -14.660 -6.328 17.149 1.00 87.56 80 VAL A CA 1
ATOM 599 C C . VAL A 1 80 ? -13.440 -5.682 16.507 1.00 87.56 80 VAL A C 1
ATOM 601 O O . VAL A 1 80 ? -12.318 -6.124 16.756 1.00 87.56 80 VAL A O 1
ATOM 604 N N . LEU A 1 81 ? -13.642 -4.598 15.754 1.00 85.75 81 LEU A N 1
ATOM 605 C CA . LEU A 1 81 ? -12.557 -3.868 15.110 1.00 85.75 81 LEU A CA 1
ATOM 606 C C . LEU A 1 81 ? -11.572 -3.301 16.136 1.00 85.75 81 LEU A C 1
ATOM 608 O O . LEU A 1 81 ? -10.367 -3.484 15.991 1.00 85.75 81 LEU A O 1
ATOM 612 N N . ARG A 1 82 ? -12.074 -2.696 17.219 1.00 86.81 82 ARG A N 1
ATOM 613 C CA . ARG A 1 82 ? -11.245 -2.194 18.323 1.00 86.81 82 ARG A CA 1
ATOM 614 C C . ARG A 1 82 ? -10.371 -3.296 18.918 1.00 86.81 82 ARG A C 1
ATOM 616 O O . ARG A 1 82 ? -9.164 -3.118 19.033 1.00 86.81 82 ARG A O 1
ATOM 623 N N . LYS A 1 83 ? -10.961 -4.448 19.252 1.00 90.56 83 LYS A N 1
ATOM 624 C CA . LYS A 1 83 ? -10.215 -5.593 19.801 1.00 90.56 83 LYS A CA 1
ATOM 625 C C . LYS A 1 83 ? -9.174 -6.124 18.819 1.00 90.56 83 LYS A C 1
ATOM 627 O O . LYS A 1 83 ? -8.062 -6.434 19.236 1.00 90.56 83 LYS A O 1
ATOM 632 N N . ALA A 1 84 ? -9.523 -6.217 17.537 1.00 90.50 84 ALA A N 1
ATOM 633 C CA . ALA A 1 84 ? -8.617 -6.689 16.496 1.00 90.50 84 ALA A CA 1
ATOM 634 C C . ALA A 1 84 ? -7.421 -5.743 16.312 1.00 90.50 84 ALA A C 1
ATOM 636 O O . ALA A 1 84 ? -6.285 -6.208 16.306 1.00 90.50 84 ALA A O 1
ATOM 637 N N . ILE A 1 85 ? -7.663 -4.428 16.235 1.00 89.44 85 ILE A N 1
ATOM 638 C CA . ILE A 1 85 ? -6.604 -3.414 16.130 1.00 89.44 85 ILE A CA 1
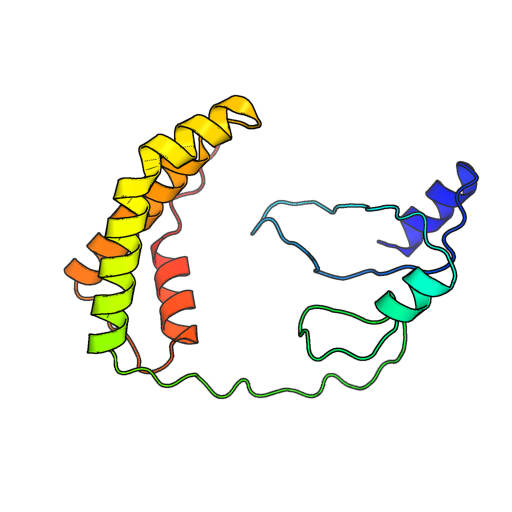ATOM 639 C C . ILE A 1 85 ? -5.709 -3.460 17.369 1.00 89.44 85 ILE A C 1
ATOM 641 O O . ILE A 1 85 ? -4.492 -3.551 17.232 1.00 89.44 85 ILE A O 1
ATOM 645 N N . SER A 1 86 ? -6.287 -3.483 18.576 1.00 92.12 86 SER A N 1
ATOM 646 C CA . SER A 1 86 ? -5.500 -3.592 19.807 1.00 92.12 86 SER A CA 1
ATOM 647 C C . SER A 1 86 ? -4.655 -4.867 19.834 1.00 92.12 86 SER A C 1
ATOM 649 O O . SER A 1 86 ? -3.477 -4.805 20.172 1.00 92.12 86 SER A O 1
ATOM 651 N N . GLY A 1 87 ? -5.219 -6.019 19.464 1.00 95.31 87 GLY A N 1
ATOM 652 C CA . GLY A 1 87 ? -4.478 -7.281 19.403 1.00 95.31 87 GLY A CA 1
ATOM 653 C C . GLY A 1 87 ? -3.336 -7.244 18.384 1.00 95.31 87 GLY A C 1
ATOM 654 O O . GLY A 1 87 ? -2.224 -7.666 18.694 1.00 95.31 87 GLY A O 1
ATOM 655 N N . ALA A 1 88 ? -3.585 -6.680 17.200 1.00 92.62 88 ALA A N 1
ATOM 656 C CA . ALA A 1 88 ? -2.575 -6.521 16.159 1.00 92.62 88 ALA A CA 1
ATOM 657 C C . ALA A 1 88 ? -1.429 -5.599 16.604 1.00 92.62 88 ALA A C 1
ATOM 659 O O . ALA A 1 88 ? -0.268 -5.947 16.404 1.00 92.62 88 ALA A O 1
ATOM 660 N N . CYS A 1 89 ? -1.733 -4.469 17.252 1.00 94.12 89 CYS A N 1
ATOM 661 C CA . CYS A 1 89 ? -0.719 -3.559 17.786 1.00 94.12 89 CYS A CA 1
ATOM 662 C C . CYS A 1 89 ? 0.153 -4.234 18.851 1.00 94.12 89 CYS A C 1
ATOM 664 O O . CYS A 1 89 ? 1.373 -4.127 18.779 1.00 94.12 89 CYS A O 1
ATOM 666 N N . HIS A 1 90 ? -0.433 -4.975 19.799 1.00 96.56 90 HIS A N 1
ATOM 667 C CA . HIS A 1 90 ? 0.353 -5.701 20.804 1.00 96.56 90 HIS A CA 1
ATOM 668 C C . HIS A 1 90 ? 1.243 -6.780 20.170 1.00 96.56 90 HIS A C 1
ATOM 670 O O . HIS A 1 90 ? 2.434 -6.831 20.464 1.00 96.56 90 HIS A O 1
ATOM 676 N N . GLY A 1 91 ? 0.710 -7.583 19.242 1.00 96.31 91 GLY A N 1
ATOM 677 C CA . GLY A 1 91 ? 1.510 -8.589 18.535 1.00 96.31 91 GLY A CA 1
ATOM 678 C C . GLY A 1 91 ? 2.634 -7.975 17.689 1.00 96.31 91 GLY A C 1
ATOM 679 O O . GLY A 1 91 ? 3.740 -8.508 17.633 1.00 96.31 91 GLY A O 1
ATOM 680 N N . ALA A 1 92 ? 2.386 -6.820 17.064 1.00 93.00 92 ALA A N 1
ATOM 681 C CA . ALA A 1 92 ? 3.409 -6.079 16.332 1.00 93.00 92 ALA A CA 1
ATOM 682 C C . ALA A 1 92 ? 4.510 -5.548 17.263 1.00 93.00 92 ALA A C 1
ATOM 684 O O . ALA A 1 92 ? 5.687 -5.665 16.924 1.00 93.00 92 ALA A O 1
ATOM 685 N N . LEU A 1 93 ? 4.145 -5.024 18.440 1.00 94.88 93 LEU A N 1
ATOM 686 C CA . LEU A 1 93 ? 5.087 -4.555 19.461 1.00 94.88 93 LEU A CA 1
ATOM 687 C C . LEU A 1 93 ? 5.992 -5.683 19.971 1.00 94.88 93 LEU A C 1
ATOM 689 O O . LEU A 1 93 ? 7.200 -5.488 20.091 1.00 94.88 93 LEU A O 1
ATOM 693 N N . GLU A 1 94 ? 5.448 -6.880 20.194 1.00 96.25 94 GLU A N 1
ATOM 694 C CA . GLU A 1 94 ? 6.242 -8.059 20.566 1.00 96.25 94 GLU A CA 1
ATOM 695 C C . GLU A 1 94 ? 7.257 -8.452 19.479 1.00 96.25 94 GLU A C 1
ATOM 697 O O . GLU A 1 94 ? 8.355 -8.922 19.784 1.00 96.25 94 GLU A O 1
ATOM 702 N N . ALA A 1 95 ? 6.926 -8.219 18.206 1.00 94.25 95 ALA A N 1
ATOM 703 C CA . ALA A 1 95 ? 7.796 -8.519 17.073 1.00 94.25 95 ALA A CA 1
ATOM 704 C C . ALA A 1 95 ? 8.868 -7.442 16.796 1.00 94.25 95 ALA A C 1
ATOM 706 O O . ALA A 1 95 ? 9.809 -7.709 16.040 1.00 94.25 95 ALA A O 1
ATOM 707 N N . VAL A 1 96 ? 8.780 -6.249 17.404 1.00 93.56 96 VAL A N 1
ATOM 708 C CA . VAL A 1 96 ? 9.702 -5.116 17.165 1.00 93.56 96 VAL A CA 1
ATOM 709 C C . VAL A 1 96 ? 11.186 -5.489 17.291 1.00 93.56 96 VAL A C 1
ATOM 711 O O . VAL A 1 96 ? 11.953 -5.082 16.410 1.00 93.56 96 VAL A O 1
ATOM 714 N N . PRO A 1 97 ? 11.642 -6.264 18.299 1.00 91.75 97 PRO A N 1
ATOM 715 C CA . PRO A 1 97 ? 13.054 -6.632 18.408 1.00 91.75 97 PRO A CA 1
ATOM 716 C C . PRO A 1 97 ? 13.545 -7.442 17.202 1.00 91.75 97 PRO A C 1
ATOM 718 O O . PRO A 1 97 ? 14.611 -7.160 16.653 1.00 91.75 97 PRO A O 1
ATOM 721 N N . ALA A 1 98 ? 12.744 -8.409 16.746 1.00 92.62 98 ALA A N 1
ATOM 722 C CA . ALA A 1 98 ? 13.077 -9.240 15.592 1.00 92.62 98 ALA A CA 1
ATOM 723 C C . ALA A 1 98 ? 13.056 -8.425 14.290 1.00 92.62 98 ALA A C 1
ATOM 725 O O . ALA A 1 98 ? 13.975 -8.525 13.479 1.00 92.62 98 ALA A O 1
ATOM 726 N N . ILE A 1 99 ? 12.046 -7.568 14.113 1.00 89.25 99 ILE A N 1
ATOM 727 C CA . ILE A 1 99 ? 11.918 -6.691 12.941 1.00 89.25 99 ILE A CA 1
ATOM 728 C C . ILE A 1 99 ? 13.099 -5.717 12.860 1.00 89.25 99 ILE A C 1
ATOM 730 O O . ILE A 1 99 ? 13.718 -5.586 11.804 1.00 89.25 99 ILE A O 1
ATOM 734 N N . THR A 1 100 ? 13.458 -5.080 13.978 1.00 88.31 100 THR A N 1
ATOM 735 C CA . THR A 1 100 ? 14.632 -4.197 14.071 1.00 88.31 100 THR A CA 1
ATOM 736 C C . THR A 1 100 ? 15.908 -4.949 13.711 1.00 88.31 100 THR A C 1
ATOM 738 O O . THR A 1 100 ? 16.710 -4.451 12.921 1.00 88.31 100 THR A O 1
ATOM 741 N N . HIS A 1 101 ? 16.087 -6.165 14.238 1.00 89.69 101 HIS A N 1
ATOM 742 C CA . HIS A 1 101 ? 17.264 -6.982 13.962 1.00 89.69 101 HIS A CA 1
ATOM 743 C C . HIS A 1 101 ? 17.417 -7.273 12.465 1.00 89.69 101 HIS A C 1
ATOM 745 O O . HIS A 1 101 ? 18.458 -6.963 11.886 1.00 89.69 101 HIS A O 1
ATOM 751 N N . PHE A 1 102 ? 16.373 -7.792 11.811 1.00 89.00 102 PHE A N 1
ATOM 752 C CA . PHE A 1 102 ? 16.436 -8.094 10.380 1.00 89.00 102 PHE A CA 1
ATOM 753 C C . PHE A 1 102 ? 16.597 -6.834 9.525 1.00 89.00 102 PHE A C 1
ATOM 755 O O . PHE A 1 102 ? 17.415 -6.830 8.605 1.00 89.00 102 PHE A O 1
ATOM 762 N N . ASN A 1 103 ? 15.904 -5.740 9.859 1.00 88.00 103 ASN A N 1
ATOM 763 C CA . ASN A 1 103 ? 16.058 -4.476 9.140 1.00 88.00 103 ASN A CA 1
ATOM 764 C C . ASN A 1 103 ? 17.441 -3.839 9.339 1.00 88.00 103 ASN A C 1
ATOM 766 O O . ASN A 1 103 ? 17.880 -3.070 8.497 1.00 88.00 103 ASN A O 1
ATOM 770 N N . THR A 1 104 ? 18.152 -4.156 10.421 1.00 87.25 104 THR A N 1
ATOM 771 C CA . THR A 1 104 ? 19.539 -3.704 10.618 1.00 87.25 104 THR A CA 1
ATOM 772 C C . THR A 1 104 ? 20.511 -4.461 9.711 1.00 87.25 104 THR A C 1
ATOM 774 O O . TH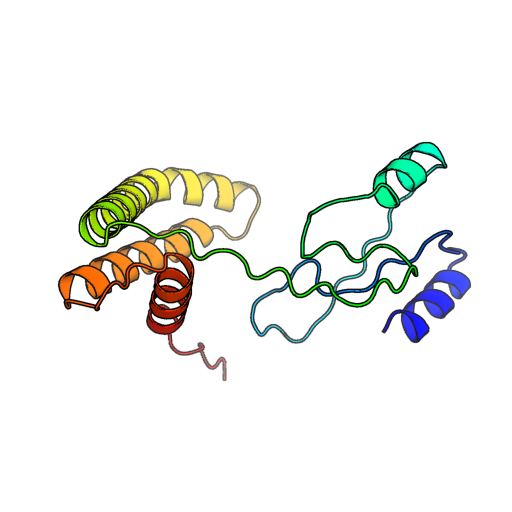R A 1 104 ? 21.504 -3.897 9.265 1.00 87.25 104 THR A O 1
ATOM 777 N N . ILE A 1 105 ? 20.235 -5.735 9.410 1.00 89.69 105 ILE A N 1
ATOM 778 C CA . ILE A 1 105 ? 21.114 -6.559 8.565 1.00 89.69 105 ILE A CA 1
ATOM 779 C C . ILE A 1 105 ? 21.069 -6.101 7.102 1.00 89.69 105 ILE A C 1
ATOM 781 O O . ILE A 1 105 ? 22.107 -6.055 6.445 1.00 89.69 105 ILE A O 1
ATOM 785 N N . VAL A 1 106 ? 19.876 -5.798 6.581 1.00 83.88 106 VAL A N 1
ATOM 786 C CA . VAL A 1 106 ? 19.667 -5.515 5.146 1.00 83.88 106 VAL A CA 1
ATOM 787 C C . VAL A 1 106 ? 19.194 -4.086 4.848 1.00 83.88 106 VAL A C 1
ATOM 789 O O . VAL A 1 106 ? 18.961 -3.761 3.685 1.00 83.88 106 VAL A O 1
ATOM 792 N N . GLY A 1 107 ? 19.046 -3.233 5.864 1.00 82.88 107 GLY A N 1
ATOM 793 C CA . GLY A 1 107 ? 18.430 -1.907 5.750 1.00 82.88 107 GLY A CA 1
ATOM 794 C C . GLY A 1 107 ? 18.935 -0.894 6.785 1.00 82.88 107 GLY A C 1
ATOM 795 O O . GLY A 1 107 ? 20.056 -0.989 7.280 1.00 82.88 107 GLY A O 1
ATOM 796 N N . GLY A 1 108 ? 18.107 0.115 7.080 1.00 84.56 108 GLY A N 1
ATOM 797 C CA . GLY A 1 108 ? 18.461 1.259 7.934 1.00 84.56 108 GLY A CA 1
ATOM 798 C C . GLY A 1 108 ? 18.268 1.050 9.442 1.00 84.56 108 GLY A C 1
ATOM 799 O O . GLY A 1 108 ? 18.588 1.942 10.220 1.00 84.56 108 GLY A O 1
ATOM 800 N N . GLY A 1 109 ? 17.737 -0.101 9.867 1.00 81.19 109 GLY A N 1
ATOM 801 C CA . GLY A 1 109 ? 17.503 -0.431 11.281 1.00 81.19 109 GLY A CA 1
ATOM 802 C C . GLY A 1 109 ? 16.355 0.323 11.976 1.00 81.19 109 GLY A C 1
ATOM 803 O O . GLY A 1 109 ? 16.042 0.024 13.121 1.00 81.19 109 GLY A O 1
ATOM 804 N N . ASP A 1 110 ? 15.666 1.241 11.303 1.00 83.81 110 ASP A N 1
ATOM 805 C CA . ASP A 1 110 ? 14.641 2.122 11.883 1.00 83.81 110 ASP A CA 1
ATOM 806 C C . ASP A 1 110 ? 13.208 1.559 11.846 1.00 83.81 110 ASP A C 1
ATOM 808 O O . ASP A 1 110 ? 12.373 1.960 12.653 1.00 83.81 110 ASP A O 1
ATOM 812 N N . CYS A 1 111 ? 12.913 0.596 10.964 1.00 80.50 111 CYS A N 1
ATOM 813 C CA . CYS A 1 111 ? 11.556 0.068 10.779 1.00 80.50 111 CYS A CA 1
ATOM 814 C C . CYS A 1 111 ? 10.878 -0.417 12.069 1.00 80.50 111 CYS A C 1
ATOM 816 O O . CYS A 1 111 ? 9.676 -0.215 12.224 1.00 80.50 111 CYS A O 1
ATOM 818 N N . GLY A 1 112 ? 11.611 -1.044 12.995 1.00 86.69 112 GLY A N 1
ATOM 819 C CA . GLY A 1 112 ? 11.011 -1.498 14.250 1.00 86.69 112 GLY A CA 1
ATOM 820 C C . GLY A 1 112 ? 10.653 -0.346 15.191 1.00 86.69 112 GLY A C 1
ATOM 821 O O . GLY A 1 112 ? 9.585 -0.379 15.796 1.00 86.69 112 GLY A O 1
ATOM 822 N N . LEU A 1 113 ? 11.470 0.712 15.245 1.00 83.06 113 LEU A N 1
ATOM 823 C CA . LEU A 1 113 ? 11.151 1.923 16.007 1.00 83.06 113 LEU A CA 1
ATOM 824 C C . LEU A 1 113 ? 9.942 2.652 15.407 1.00 83.06 113 LEU A C 1
ATOM 826 O O . LEU A 1 113 ? 9.051 3.080 16.137 1.00 83.06 113 LEU A O 1
ATOM 830 N N . THR A 1 114 ? 9.883 2.751 14.078 1.00 86.00 114 THR A N 1
ATOM 831 C CA . THR A 1 114 ? 8.736 3.327 13.365 1.00 86.00 114 THR A CA 1
ATOM 832 C C . THR A 1 114 ? 7.457 2.537 13.644 1.00 86.00 114 THR A C 1
ATOM 834 O O . THR A 1 114 ? 6.422 3.124 13.958 1.00 86.00 114 THR A O 1
ATOM 837 N N . LEU A 1 115 ? 7.526 1.203 13.594 1.00 88.38 115 LEU A N 1
ATOM 838 C CA . LEU A 1 115 ? 6.391 0.332 13.898 1.00 88.38 115 LEU A CA 1
ATOM 839 C C . LEU A 1 115 ? 5.934 0.471 15.355 1.00 88.38 115 LEU A C 1
ATOM 841 O O . LEU A 1 115 ? 4.730 0.540 15.606 1.00 88.38 115 LEU A O 1
ATOM 845 N N . GLN A 1 116 ? 6.880 0.549 16.295 1.00 90.25 116 GLN A N 1
ATOM 846 C CA . GLN A 1 116 ? 6.593 0.751 17.712 1.00 90.25 116 GLN A CA 1
ATOM 847 C C . GLN A 1 116 ? 5.807 2.044 17.940 1.00 90.25 116 GLN A C 1
ATOM 849 O O . GLN A 1 116 ? 4.709 1.997 18.493 1.00 90.25 116 GLN A O 1
ATOM 854 N N . ARG A 1 117 ? 6.321 3.178 17.444 1.00 87.62 117 ARG A N 1
ATOM 855 C CA . ARG A 1 117 ? 5.657 4.485 17.575 1.00 87.62 117 ARG A CA 1
ATOM 856 C C . ARG A 1 117 ? 4.261 4.483 16.968 1.00 87.62 117 ARG A C 1
ATOM 858 O O . ARG A 1 117 ? 3.331 5.017 17.567 1.00 87.62 117 ARG A O 1
ATOM 865 N N . GLY A 1 118 ? 4.099 3.858 15.801 1.00 86.88 118 GLY A N 1
ATOM 866 C CA . GLY A 1 118 ? 2.794 3.716 15.161 1.00 86.88 118 GLY A CA 1
ATOM 867 C C . GLY A 1 118 ? 1.814 2.941 16.041 1.00 86.88 118 GLY A C 1
ATOM 868 O O . GLY A 1 118 ? 0.721 3.427 16.317 1.00 86.88 118 GLY A O 1
ATOM 869 N N . CYS A 1 119 ? 2.214 1.770 16.544 1.00 90.69 119 CYS A N 1
ATOM 870 C CA . CYS A 1 119 ? 1.353 0.934 17.384 1.00 90.69 119 CYS A CA 1
ATOM 871 C C . CYS A 1 119 ? 0.980 1.615 18.707 1.00 90.69 119 CYS A C 1
ATOM 873 O O . CYS A 1 119 ? -0.191 1.605 19.079 1.00 90.69 119 CYS A O 1
ATOM 875 N N . GLU A 1 120 ? 1.940 2.242 19.389 1.00 91.38 120 GLU A N 1
ATOM 876 C CA . GLU A 1 120 ? 1.694 3.005 20.621 1.00 91.38 120 GLU A CA 1
ATOM 877 C C . GLU A 1 120 ? 0.731 4.176 20.371 1.00 91.38 120 GLU A C 1
ATOM 879 O O . GLU A 1 120 ? -0.200 4.392 21.147 1.00 91.38 120 GLU A O 1
ATOM 884 N N . THR A 1 121 ? 0.892 4.883 19.249 1.00 88.38 121 THR A N 1
ATOM 885 C CA . THR A 1 121 ? 0.001 5.984 18.853 1.00 88.38 121 THR A CA 1
ATOM 886 C C . THR A 1 121 ? -1.425 5.498 18.607 1.00 88.38 121 THR A C 1
ATOM 888 O O . THR A 1 121 ? -2.377 6.095 19.106 1.00 88.38 121 THR A O 1
ATOM 891 N N . VAL A 1 122 ? -1.591 4.394 17.873 1.00 88.25 122 VAL A N 1
ATOM 892 C CA . VAL A 1 122 ? -2.910 3.803 17.605 1.00 88.25 122 VAL A CA 1
ATOM 893 C C . VAL A 1 122 ? -3.582 3.351 18.899 1.00 88.25 122 VAL A C 1
ATOM 895 O O . VAL A 1 122 ? -4.755 3.651 19.109 1.00 88.25 122 VAL A O 1
ATOM 898 N N . LEU A 1 123 ? -2.853 2.668 19.785 1.00 90.69 123 LEU A N 1
ATOM 899 C CA . LEU A 1 123 ? -3.380 2.237 21.082 1.00 90.69 123 LEU A CA 1
ATOM 900 C C . LEU A 1 123 ? -3.837 3.432 21.924 1.00 90.69 123 LEU A C 1
ATOM 902 O O . LEU A 1 123 ? -4.951 3.412 22.445 1.00 90.69 123 LEU A O 1
ATOM 906 N N . LYS A 1 124 ? -3.043 4.505 21.965 1.00 89.00 124 LYS A N 1
ATOM 907 C CA . LYS A 1 124 ? -3.407 5.740 22.662 1.00 89.00 124 LYS A CA 1
ATOM 908 C C . LYS A 1 124 ? -4.663 6.397 22.082 1.00 89.00 124 LYS A C 1
ATOM 910 O O . LYS A 1 124 ? -5.556 6.762 22.834 1.00 89.00 124 LYS A O 1
ATOM 915 N N . LEU A 1 125 ? -4.789 6.486 20.755 1.00 86.31 125 LEU A N 1
ATOM 916 C CA . LEU A 1 125 ? -6.001 7.013 20.106 1.00 86.31 125 LEU A CA 1
ATOM 917 C C . LEU A 1 125 ? -7.254 6.201 20.472 1.00 86.31 125 LEU A C 1
ATOM 919 O O . LEU A 1 125 ? -8.346 6.755 20.619 1.00 86.31 125 LEU A O 1
ATOM 923 N N . LEU A 1 126 ? -7.113 4.882 20.628 1.00 86.12 126 LEU A N 1
ATOM 924 C CA . LEU A 1 126 ? -8.206 4.034 21.092 1.00 86.12 126 LEU A CA 1
ATOM 925 C C . LEU A 1 126 ? -8.561 4.325 22.557 1.00 86.12 126 LEU A C 1
ATOM 927 O O . LEU A 1 126 ? -9.751 4.405 22.871 1.00 86.12 126 LEU A O 1
ATOM 931 N N . GLU A 1 127 ? -7.572 4.491 23.434 1.00 86.81 127 GLU A N 1
ATOM 932 C CA . GLU A 1 127 ? -7.769 4.849 24.849 1.00 86.81 127 GLU A CA 1
ATOM 933 C C . GLU A 1 127 ? -8.423 6.225 25.021 1.00 86.81 127 GLU A C 1
ATOM 935 O O . GLU A 1 127 ? -9.363 6.356 25.804 1.00 86.81 127 GLU A O 1
ATOM 940 N N . ASP A 1 128 ? -8.011 7.207 24.215 1.00 85.19 128 ASP A N 1
ATOM 941 C CA . ASP A 1 128 ? -8.554 8.572 24.187 1.00 85.19 128 ASP A CA 1
ATOM 942 C C . ASP A 1 128 ? -10.004 8.632 23.657 1.00 85.19 128 ASP A C 1
ATOM 944 O O . ASP A 1 128 ? -10.634 9.691 23.640 1.00 85.19 128 ASP A O 1
ATOM 948 N N . GLY A 1 129 ? -10.570 7.489 23.254 1.00 79.31 129 GLY A N 1
ATOM 949 C CA . GLY A 1 129 ? -11.985 7.357 22.928 1.00 79.31 129 GLY A CA 1
ATOM 950 C C . GLY A 1 129 ? -12.338 7.742 21.496 1.00 79.31 129 GLY A C 1
ATOM 951 O O . GLY A 1 129 ? -13.480 8.129 21.256 1.00 79.31 129 GLY A O 1
ATOM 952 N N . VAL A 1 130 ? -11.407 7.616 20.536 1.00 77.81 130 VAL A N 1
ATOM 953 C CA . VAL A 1 130 ? -11.710 7.909 19.126 1.00 77.81 130 VAL A CA 1
ATOM 954 C C . VAL A 1 130 ? -12.936 7.114 18.658 1.00 77.81 130 VAL A C 1
ATOM 956 O O . VAL A 1 130 ? -13.051 5.903 18.899 1.00 77.81 130 VAL A O 1
ATOM 959 N N . GLU A 1 131 ? -13.873 7.800 18.003 1.00 77.75 131 GLU A N 1
ATOM 960 C CA . GLU A 1 131 ? -15.062 7.161 17.447 1.00 77.75 131 GLU A CA 1
ATOM 961 C C . GLU A 1 131 ? -14.685 6.300 16.239 1.00 77.75 131 GLU A C 1
ATOM 963 O O . GLU A 1 131 ? -14.234 6.794 15.198 1.00 77.75 131 GLU A O 1
ATOM 968 N N . ILE A 1 132 ? -14.912 4.997 16.394 1.00 78.06 132 ILE A N 1
ATOM 969 C CA . ILE A 1 132 ? -14.775 3.989 15.347 1.00 78.06 132 ILE A CA 1
ATOM 970 C C . ILE A 1 132 ? -16.149 3.838 14.693 1.00 78.06 132 ILE A C 1
ATOM 972 O O . ILE A 1 132 ? -17.111 3.439 15.347 1.00 78.06 132 ILE A O 1
ATOM 976 N N . SER A 1 133 ? -16.233 4.184 13.413 1.00 77.50 133 SER A N 1
ATOM 977 C CA . SER A 1 133 ? -17.404 3.938 12.570 1.00 77.50 133 SER A CA 1
ATOM 978 C C . SER A 1 133 ? -17.560 2.446 12.250 1.00 77.50 133 SER A C 1
ATOM 980 O O . SER A 1 133 ? -16.675 1.638 12.519 1.00 77.50 133 SER A O 1
ATOM 982 N N . ASP A 1 134 ? -18.669 2.063 11.639 1.00 78.00 134 ASP A N 1
ATOM 983 C CA . ASP A 1 134 ? -18.858 0.729 11.061 1.00 78.00 134 ASP A CA 1
ATOM 984 C C . ASP A 1 134 ? -18.039 0.510 9.772 1.00 78.00 134 ASP A C 1
ATOM 986 O O . ASP A 1 134 ? -17.802 -0.628 9.377 1.00 78.00 134 ASP A O 1
ATOM 990 N N . SER A 1 135 ? -17.539 1.577 9.144 1.00 77.38 135 SER A N 1
ATOM 991 C CA . SER A 1 135 ? -16.709 1.536 7.938 1.00 77.38 135 SER A CA 1
ATOM 992 C C . SER A 1 135 ? -15.232 1.297 8.265 1.00 77.38 135 SER A C 1
ATOM 994 O O . SER A 1 135 ? -14.521 2.177 8.758 1.00 77.38 135 SER A O 1
ATOM 996 N N . ALA A 1 136 ? -14.719 0.108 7.928 1.00 72.25 136 ALA A N 1
ATOM 997 C CA . ALA A 1 136 ? -13.295 -0.206 8.085 1.00 72.25 136 ALA A CA 1
ATOM 998 C C . ALA A 1 136 ? -12.376 0.790 7.347 1.00 72.25 136 ALA A C 1
ATOM 1000 O O . ALA A 1 136 ? -11.291 1.109 7.836 1.00 72.25 136 ALA A O 1
ATOM 1001 N N . PHE A 1 137 ? -12.822 1.303 6.196 1.00 74.69 137 PHE A N 1
ATOM 1002 C CA . PHE A 1 137 ? -12.070 2.276 5.407 1.00 74.69 137 PHE A CA 1
ATOM 1003 C C . PHE A 1 137 ? -11.983 3.637 6.107 1.00 74.69 137 PHE A C 1
ATOM 1005 O O . PHE A 1 137 ? -10.883 4.164 6.274 1.00 74.69 137 PHE A O 1
ATOM 1012 N N . ASP A 1 138 ? -13.108 4.176 6.585 1.00 74.62 138 ASP A N 1
ATOM 1013 C CA . ASP A 1 138 ? -13.120 5.472 7.276 1.00 74.62 138 ASP A CA 1
ATOM 1014 C C . ASP A 1 138 ? -12.301 5.421 8.564 1.00 74.62 138 ASP A C 1
ATOM 1016 O O . ASP A 1 138 ? -11.575 6.361 8.892 1.00 74.62 138 ASP A O 1
ATOM 1020 N N . ASN A 1 139 ? -12.356 4.292 9.270 1.00 75.00 139 ASN A N 1
ATOM 1021 C CA . ASN A 1 139 ? -11.540 4.067 10.456 1.00 75.00 139 ASN A CA 1
ATOM 1022 C C . ASN A 1 139 ? -10.044 4.069 10.129 1.00 75.00 139 ASN A C 1
ATOM 1024 O O . ASN A 1 139 ? -9.268 4.685 10.857 1.00 75.00 139 ASN A O 1
ATOM 1028 N N . LEU A 1 140 ? -9.635 3.438 9.024 1.00 75.25 140 LEU A N 1
ATOM 1029 C CA . LEU A 1 140 ? -8.239 3.429 8.589 1.00 75.25 140 LEU A CA 1
ATOM 1030 C C . LEU A 1 140 ? -7.752 4.839 8.229 1.00 75.25 140 LEU A C 1
ATOM 1032 O O . LEU A 1 140 ? -6.667 5.234 8.650 1.00 75.25 140 LEU A O 1
ATOM 1036 N N . VAL A 1 141 ? -8.563 5.614 7.503 1.00 73.56 141 VAL A N 1
ATOM 1037 C CA . VAL A 1 141 ? -8.243 7.004 7.142 1.00 73.56 141 VAL A CA 1
ATOM 1038 C C . VAL A 1 141 ? -8.116 7.882 8.390 1.00 73.56 141 VAL A C 1
ATOM 1040 O O . VAL A 1 141 ? -7.164 8.654 8.499 1.00 73.56 141 VAL A O 1
ATOM 1043 N N . ARG A 1 142 ? -9.027 7.743 9.362 1.00 70.62 142 ARG A N 1
ATOM 1044 C CA . ARG A 1 142 ? -8.987 8.494 10.631 1.00 70.62 142 ARG A CA 1
ATOM 1045 C C . ARG A 1 142 ? -7.754 8.162 11.463 1.00 70.62 142 ARG A C 1
ATOM 1047 O O . ARG A 1 142 ? -7.110 9.070 11.980 1.00 70.62 142 ARG A O 1
ATOM 1054 N N . ILE A 1 143 ? -7.414 6.879 11.568 1.00 73.50 143 ILE A N 1
ATOM 1055 C CA . ILE A 1 143 ? -6.215 6.433 12.282 1.00 73.50 143 ILE A CA 1
ATOM 1056 C C . ILE A 1 143 ? -4.960 6.968 11.584 1.00 73.50 143 ILE A C 1
ATOM 1058 O O . ILE A 1 143 ? -4.107 7.555 12.242 1.00 73.50 143 ILE A O 1
ATOM 1062 N N . ALA A 1 144 ? -4.875 6.856 10.255 1.00 70.19 144 ALA A N 1
ATOM 1063 C CA . ALA A 1 144 ? -3.746 7.373 9.486 1.00 70.19 144 ALA A CA 1
ATOM 1064 C C . ALA A 1 144 ? -3.574 8.896 9.638 1.00 70.19 144 ALA A C 1
ATOM 1066 O O . ALA A 1 144 ? -2.449 9.369 9.785 1.00 70.19 144 ALA A O 1
ATOM 1067 N N . ALA A 1 145 ? -4.674 9.655 9.659 1.00 67.94 145 ALA A N 1
ATOM 1068 C CA . ALA A 1 145 ? -4.647 11.098 9.892 1.00 67.94 145 ALA A CA 1
ATOM 1069 C C . ALA A 1 145 ? -4.220 11.459 11.327 1.00 67.94 145 ALA A C 1
ATOM 1071 O O . ALA A 1 145 ? -3.497 12.431 11.524 1.00 67.94 145 ALA A O 1
ATOM 1072 N N . GLY A 1 146 ? -4.632 10.671 12.327 1.00 61.84 146 GLY A N 1
ATOM 1073 C CA . GLY A 1 146 ? -4.241 10.860 13.728 1.00 61.84 146 GLY A CA 1
ATOM 1074 C C . GLY A 1 146 ? -2.802 10.436 14.048 1.00 61.84 146 GLY A C 1
ATOM 1075 O O . GLY A 1 146 ? -2.248 10.883 15.048 1.00 61.84 146 GLY A O 1
ATOM 1076 N N . SER A 1 147 ? -2.190 9.588 13.214 1.00 56.62 147 SER A N 1
ATOM 1077 C CA . SER A 1 147 ? -0.816 9.089 13.377 1.00 56.62 147 SER A CA 1
ATOM 1078 C C . SER A 1 147 ? 0.256 9.901 12.637 1.00 56.62 147 SER A C 1
ATOM 1080 O O . SER A 1 147 ? 1.423 9.511 12.665 1.00 56.62 147 SER A O 1
ATOM 1082 N N . GLN A 1 148 ? -0.087 11.013 11.976 1.00 50.19 148 GLN A N 1
ATOM 1083 C CA . GLN A 1 148 ? 0.928 11.896 11.395 1.00 50.19 148 GLN A CA 1
ATOM 1084 C C . GLN A 1 148 ? 1.686 12.639 12.510 1.00 50.19 148 GLN A C 1
ATOM 1086 O O . GLN A 1 148 ? 1.181 13.598 13.091 1.00 50.19 148 GLN A O 1
ATOM 1091 N N . GLU A 1 149 ? 2.916 12.202 12.809 1.00 46.47 149 GLU A N 1
ATOM 1092 C CA . GLU A 1 149 ? 3.876 13.020 13.559 1.00 46.47 149 GLU A CA 1
ATOM 1093 C C . GLU A 1 149 ? 4.153 14.330 12.791 1.00 46.47 149 GLU A C 1
ATOM 1095 O O . GLU A 1 149 ? 4.146 14.333 11.554 1.00 46.47 149 GLU A O 1
ATOM 1100 N N . PRO A 1 150 ? 4.419 15.453 13.488 1.00 37.59 150 PRO A N 1
ATOM 1101 C CA . PRO A 1 150 ? 4.882 16.667 12.834 1.00 37.59 150 PRO A CA 1
ATOM 1102 C C . PRO A 1 150 ? 6.130 16.341 12.014 1.00 37.59 150 PRO A C 1
ATOM 1104 O O . PRO A 1 150 ? 7.109 15.808 12.537 1.00 37.59 150 PRO A O 1
ATOM 1107 N N . VAL A 1 151 ? 6.069 16.661 10.720 1.00 36.38 151 VAL A N 1
ATOM 1108 C CA . VAL A 1 151 ? 7.195 16.583 9.788 1.00 36.38 151 VAL A CA 1
ATOM 1109 C C . VAL A 1 151 ? 8.424 17.155 10.486 1.00 36.38 151 VAL A C 1
ATOM 1111 O O . VAL A 1 151 ? 8.420 18.323 10.880 1.00 36.38 151 VAL A O 1
ATOM 1114 N N . ILE A 1 152 ? 9.466 16.335 10.654 1.00 32.81 152 ILE A N 1
ATOM 1115 C CA . ILE A 1 152 ? 10.783 16.819 11.061 1.00 32.81 152 ILE A CA 1
ATOM 1116 C C . ILE A 1 152 ? 11.196 17.831 9.991 1.00 32.81 152 ILE A C 1
ATOM 1118 O O . ILE A 1 152 ? 11.624 17.458 8.899 1.00 32.81 152 ILE A O 1
ATOM 1122 N N . GLN A 1 153 ? 11.015 19.119 10.284 1.00 28.44 153 GLN A N 1
ATOM 1123 C CA . GLN A 1 153 ? 11.652 20.188 9.536 1.00 28.44 153 GLN A CA 1
ATOM 1124 C C . GLN A 1 153 ? 13.146 20.048 9.799 1.00 28.44 153 GLN A C 1
ATOM 1126 O O . GLN A 1 153 ? 13.654 20.448 10.845 1.00 28.44 153 GLN A O 1
ATOM 1131 N N . ILE A 1 154 ? 13.835 19.403 8.864 1.00 27.50 154 ILE A N 1
ATOM 1132 C CA . ILE A 1 154 ? 15.285 19.491 8.785 1.00 27.50 154 ILE A CA 1
ATOM 1133 C C . ILE A 1 154 ? 15.589 20.947 8.380 1.00 27.50 154 ILE A C 1
ATOM 1135 O O . ILE A 1 154 ? 14.963 21.422 7.427 1.00 27.50 154 ILE A O 1
ATOM 1139 N N . PRO A 1 155 ? 16.448 21.667 9.127 1.00 40.44 155 PRO A N 1
ATOM 1140 C CA . PRO A 1 155 ? 16.794 23.060 8.841 1.00 40.44 155 PRO A CA 1
ATOM 1141 C C . PRO A 1 155 ? 17.443 23.256 7.466 1.00 40.44 155 PRO A C 1
ATOM 1143 O O . PRO A 1 155 ? 18.096 22.309 6.968 1.00 40.44 155 PRO A O 1
#

Sequence (155 aa):
MATKVVPKLGERGINPRRVYSGTFMTSLDGPGFSITCLRADAEILSFLDAPTSALGWTSPSTRDEPETRIIDCVLVDPSVLRKAISGACHGALEAVPAITHFNTIVGGGDCGLTLQRGCETVLKLLEDGVEISDSAFDNLVRIAAGSQEPVIQIP

InterPro domains:
  IPR004006 DhaK domain [PF02733] (2-54)
  IPR004006 DhaK domain [PS51481] (1-57)
  IPR036117 DhaL domain superfamily [G3DSA:1.25.40.340] (76-149)
  IPR036117 DhaL domain superfamily [SSF101473] (71-144)
  IPR050861 Dihydroxyacetone Kinase (DAK) [PTHR28629] (1-136)

Foldseek 3Di:
DCVVVQVVCVVVVHHDPDDDDFPLDDPVPDPDDDDDDDDDDPVNVCVLQDDDPPPRRDHGDDPPDPPPPPPPFQFDDQVVVLVVLLVVLVVLLVCLVVVLVVCVVVHDSCVSVVSNLLSVQLNVCVVVPDDDGRGPVVNVVVSVVSSDDPPPPDD

Radius of gyration: 21.06 Å; chains: 1; bounding box: 40×38×52 Å